Protein AF-A0A7C6XAN4-F1 (afdb_monomer_lite)

Secondary structure (DSSP, 8-state):
-----PPPHHHHHHHHHHHHH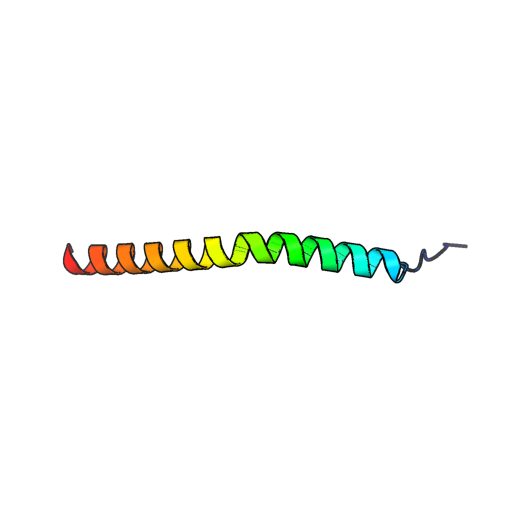HHHHHHHHHHHHHHHHHHHHHHHHH--

Structure (mmCIF, N/CA/C/O backbone):
data_AF-A0A7C6XAN4-F1
#
_entry.id   AF-A0A7C6XAN4-F1
#
loop_
_atom_site.group_PDB
_atom_site.id
_atom_site.type_symbol
_atom_site.label_atom_id
_atom_site.label_alt_id
_atom_site.label_comp_id
_atom_site.label_asym_id
_atom_site.label_entity_id
_atom_site.label_seq_id
_atom_site.pdbx_PDB_ins_code
_atom_site.Cartn_x
_atom_site.Cartn_y
_atom_site.Cartn_z
_atom_site.occupancy
_atom_site.B_iso_or_equiv
_atom_site.auth_seq_id
_atom_site.auth_comp_id
_atom_site.auth_asym_id
_atom_site.auth_atom_id
_atom_site.pdbx_PDB_model_num
ATOM 1 N N . MET A 1 1 ? -0.334 1.347 40.901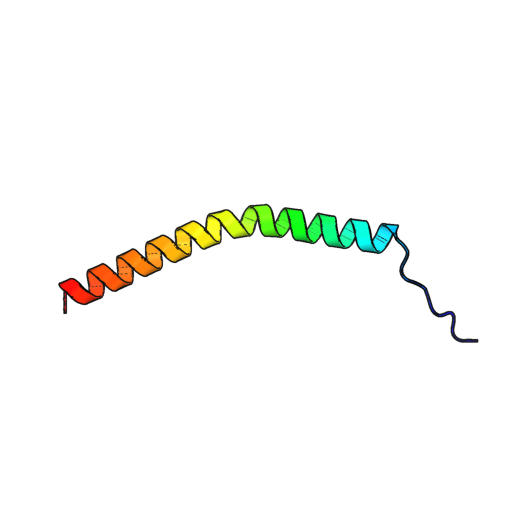 1.00 49.50 1 MET A N 1
ATOM 2 C CA . MET A 1 1 ? -0.940 0.427 39.912 1.00 49.50 1 MET A CA 1
ATOM 3 C C . MET A 1 1 ? -0.703 1.001 38.521 1.00 49.50 1 MET A C 1
ATOM 5 O O . MET A 1 1 ? -1.369 1.955 38.141 1.00 49.50 1 MET A O 1
ATOM 9 N N . ARG A 1 2 ? 0.316 0.524 37.793 1.00 56.00 2 ARG A N 1
ATOM 10 C CA . ARG A 1 2 ? 0.527 0.958 36.405 1.00 56.00 2 ARG A CA 1
ATOM 11 C C . ARG A 1 2 ? -0.532 0.264 35.555 1.00 56.00 2 ARG A C 1
ATOM 13 O O . ARG A 1 2 ? -0.450 -0.946 35.377 1.00 56.00 2 ARG A O 1
ATOM 20 N N . ARG A 1 3 ? -1.547 1.006 35.099 1.00 61.47 3 ARG A N 1
ATOM 21 C CA . ARG A 1 3 ? -2.449 0.551 34.035 1.00 61.47 3 ARG A CA 1
ATOM 22 C C . ARG A 1 3 ? -1.558 0.238 32.837 1.00 61.47 3 ARG A C 1
ATOM 24 O O . ARG A 1 3 ? -1.067 1.150 32.182 1.00 61.47 3 ARG A O 1
ATOM 31 N N . GLN A 1 4 ? -1.278 -1.040 32.612 1.00 63.25 4 GLN A N 1
ATOM 32 C CA . GLN A 1 4 ? -0.812 -1.484 31.312 1.00 63.25 4 GLN A CA 1
ATOM 33 C C . GLN A 1 4 ? -1.991 -1.230 30.375 1.00 63.25 4 GLN A C 1
ATOM 35 O O . GLN A 1 4 ? -2.967 -1.975 30.389 1.00 63.25 4 GLN A O 1
ATOM 40 N N . SER A 1 5 ? -1.956 -0.102 29.665 1.00 67.31 5 SER A N 1
ATOM 41 C CA . SER A 1 5 ? -2.870 0.159 28.560 1.00 67.31 5 SER A CA 1
ATOM 42 C C . SER A 1 5 ? -2.562 -0.885 27.496 1.00 67.31 5 SER A C 1
ATOM 44 O O . SER A 1 5 ? -1.622 -0.735 26.721 1.00 67.31 5 SER A O 1
ATOM 46 N N . GLY A 1 6 ? -3.284 -2.004 27.543 1.00 71.12 6 GLY A N 1
ATOM 47 C CA . GLY A 1 6 ? -3.279 -2.976 26.467 1.00 71.12 6 GLY A CA 1
ATOM 48 C C . GLY A 1 6 ? -3.753 -2.271 25.208 1.00 71.12 6 GLY A C 1
ATOM 49 O O . GLY A 1 6 ? -4.798 -1.623 25.218 1.00 71.12 6 GLY A O 1
ATOM 50 N N . PHE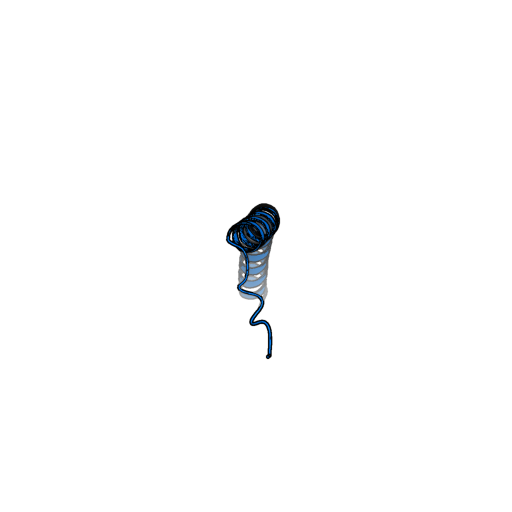 A 1 7 ? -2.948 -2.361 24.159 1.00 74.88 7 PHE A N 1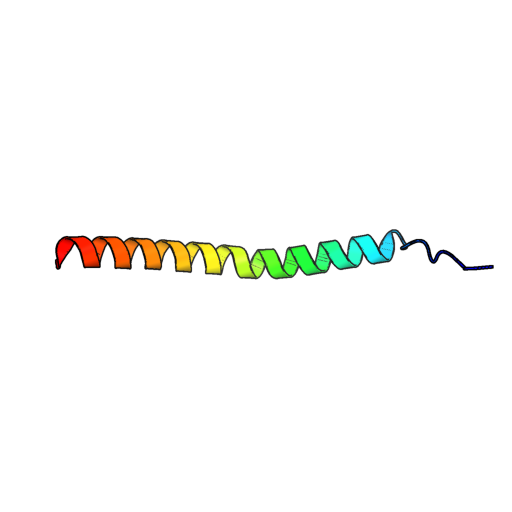
ATOM 51 C CA . PHE A 1 7 ? -3.302 -1.851 22.847 1.00 74.88 7 PHE A CA 1
ATOM 52 C C . PHE A 1 7 ? -4.600 -2.528 22.398 1.00 74.88 7 PHE A C 1
ATOM 54 O O . PHE A 1 7 ? -4.708 -3.758 22.443 1.00 74.88 7 PHE A O 1
ATOM 61 N N . THR A 1 8 ? -5.611 -1.747 22.031 1.00 89.50 8 THR A N 1
ATOM 62 C CA . THR A 1 8 ? -6.876 -2.322 21.577 1.00 89.50 8 THR A CA 1
ATOM 63 C C . THR A 1 8 ? -6.690 -2.949 20.195 1.00 89.50 8 THR A C 1
ATOM 65 O O . THR A 1 8 ? -5.892 -2.487 19.379 1.00 89.50 8 THR A O 1
ATOM 68 N N . LEU A 1 9 ? -7.455 -4.003 19.892 1.00 90.00 9 LEU A N 1
ATOM 69 C CA . LEU A 1 9 ? -7.473 -4.604 18.549 1.00 90.00 9 LEU A CA 1
ATOM 70 C C . LEU A 1 9 ? -7.774 -3.556 17.464 1.00 90.00 9 LEU A C 1
ATOM 72 O O . LEU A 1 9 ? -7.234 -3.629 16.365 1.00 90.00 9 LEU A O 1
ATOM 76 N N . ILE A 1 10 ? -8.598 -2.558 17.791 1.00 92.38 10 ILE A N 1
ATOM 77 C CA . ILE A 1 10 ? -8.971 -1.459 16.896 1.00 92.38 10 ILE A CA 1
ATOM 78 C C . ILE A 1 10 ? -7.753 -0.604 16.538 1.00 92.38 10 ILE A C 1
ATOM 80 O O . ILE A 1 10 ? -7.548 -0.315 15.361 1.00 92.38 10 ILE A O 1
ATOM 84 N N . GLU A 1 11 ? -6.920 -0.239 17.514 1.00 91.44 11 GLU A N 1
ATOM 85 C CA . GLU A 1 11 ? -5.702 0.534 17.248 1.00 91.44 11 GLU A CA 1
ATOM 86 C C . GLU A 1 11 ? -4.748 -0.224 16.312 1.00 91.44 11 GLU A C 1
ATOM 88 O O . GLU A 1 11 ? -4.189 0.371 15.390 1.00 91.44 11 GLU A O 1
ATOM 93 N N . LEU A 1 12 ? -4.621 -1.548 16.471 1.00 92.62 12 LEU A N 1
ATOM 94 C CA . LEU A 1 12 ? -3.786 -2.371 15.587 1.00 92.62 12 LEU A CA 1
ATOM 95 C C . LEU A 1 12 ? -4.318 -2.414 14.159 1.00 92.62 12 LEU A C 1
ATOM 97 O O . LEU A 1 12 ? -3.548 -2.275 13.207 1.00 92.62 12 LEU A O 1
ATOM 101 N N . LEU A 1 13 ? -5.632 -2.555 14.005 1.00 95.56 13 LEU A N 1
ATOM 102 C CA . LEU A 1 13 ? -6.276 -2.559 12.696 1.00 95.56 13 LEU A CA 1
ATOM 103 C C . LEU A 1 13 ? -6.106 -1.217 11.974 1.00 95.56 13 LEU A C 1
ATOM 105 O O . LEU A 1 13 ? -5.794 -1.205 10.783 1.00 95.56 13 LEU A O 1
ATOM 109 N N . VAL A 1 14 ? -6.245 -0.097 12.689 1.00 96.19 14 VAL A N 1
ATOM 110 C CA . VAL A 1 14 ? -6.046 1.245 12.119 1.00 96.19 14 VAL A CA 1
ATOM 111 C C . VAL A 1 14 ? -4.612 1.423 11.622 1.00 96.19 14 VAL A C 1
ATOM 113 O O . VAL A 1 14 ? -4.404 1.909 10.511 1.00 96.19 14 VAL A O 1
ATOM 116 N N . VAL A 1 15 ? -3.616 0.983 12.395 1.00 96.56 15 VAL A N 1
ATOM 117 C CA . VAL A 1 15 ? -2.205 1.088 11.994 1.00 96.56 15 VAL A CA 1
ATOM 118 C C . VAL A 1 15 ? -1.922 0.270 10.733 1.00 96.56 15 VAL A C 1
ATOM 120 O O . VAL A 1 15 ? -1.310 0.785 9.796 1.00 96.56 15 VAL A O 1
ATOM 123 N N . ILE A 1 16 ? -2.402 -0.976 10.666 1.00 97.44 16 ILE A N 1
ATOM 124 C CA . ILE A 1 16 ? -2.224 -1.828 9.481 1.00 97.44 16 ILE A CA 1
ATOM 125 C C . ILE A 1 16 ? -2.899 -1.197 8.255 1.00 97.44 16 ILE A C 1
ATOM 127 O O . ILE A 1 16 ? -2.304 -1.182 7.177 1.00 97.44 16 ILE A O 1
ATOM 131 N N . ALA A 1 17 ? -4.097 -0.625 8.416 1.00 97.81 17 ALA A N 1
ATOM 132 C CA . ALA A 1 17 ? -4.803 0.056 7.333 1.00 97.81 17 ALA A CA 1
ATOM 133 C C . ALA A 1 17 ? -4.006 1.252 6.784 1.00 97.81 17 ALA A C 1
ATOM 135 O O . ALA A 1 17 ? -3.853 1.383 5.569 1.00 97.81 17 ALA A O 1
ATOM 136 N N . ILE A 1 18 ? -3.436 2.087 7.659 1.00 97.81 18 ILE A N 1
ATOM 137 C CA . ILE A 1 18 ? -2.606 3.230 7.249 1.00 97.81 18 ILE A CA 1
ATOM 138 C C . ILE A 1 18 ? -1.359 2.748 6.496 1.00 97.81 18 ILE A C 1
ATOM 140 O O . ILE A 1 18 ? -1.057 3.259 5.416 1.00 97.81 18 ILE A O 1
ATOM 144 N N . ILE A 1 19 ? -0.658 1.738 7.025 1.00 97.81 19 ILE A N 1
ATOM 145 C CA . ILE A 1 19 ? 0.534 1.168 6.378 1.00 97.81 19 ILE A CA 1
ATOM 146 C C . ILE A 1 19 ? 0.186 0.613 4.991 1.00 97.81 19 ILE A C 1
ATOM 148 O O . ILE A 1 19 ? 0.926 0.861 4.039 1.00 97.81 19 ILE A O 1
ATOM 152 N N . ALA A 1 20 ? -0.943 -0.087 4.849 1.00 98.00 20 ALA A N 1
ATOM 153 C CA . ALA A 1 20 ? -1.386 -0.646 3.575 1.00 98.00 20 ALA A CA 1
ATOM 154 C C . ALA A 1 20 ? -1.665 0.441 2.524 1.00 98.00 20 ALA A C 1
ATOM 156 O O . ALA A 1 20 ? -1.237 0.303 1.377 1.00 98.00 20 ALA A O 1
ATOM 157 N N . ILE A 1 21 ? -2.316 1.544 2.914 1.00 97.69 21 ILE A N 1
ATOM 158 C CA . ILE A 1 21 ? -2.582 2.684 2.021 1.00 97.69 21 ILE A CA 1
ATOM 159 C C . ILE A 1 21 ? -1.267 3.315 1.552 1.00 97.69 21 ILE A C 1
ATOM 161 O O . ILE A 1 21 ? -1.071 3.530 0.355 1.00 97.69 21 ILE A O 1
ATOM 165 N N . LEU A 1 22 ? -0.338 3.573 2.477 1.00 97.94 22 LEU A N 1
ATOM 166 C CA . LEU A 1 22 ? 0.966 4.145 2.139 1.00 97.94 22 LEU A CA 1
ATOM 167 C C . LEU A 1 22 ? 1.773 3.208 1.229 1.00 97.94 22 LEU A C 1
ATOM 169 O O . LEU A 1 22 ? 2.332 3.653 0.225 1.00 97.94 22 LEU A O 1
ATOM 173 N N . ALA A 1 23 ? 1.797 1.907 1.532 1.00 97.31 23 ALA A N 1
ATOM 174 C CA . ALA A 1 23 ? 2.491 0.905 0.730 1.00 97.31 23 ALA A CA 1
ATOM 175 C C . ALA A 1 23 ? 1.909 0.791 -0.688 1.00 97.31 23 ALA A C 1
ATOM 177 O O . ALA A 1 23 ? 2.675 0.687 -1.645 1.00 97.31 23 ALA A O 1
ATOM 178 N N . ALA A 1 24 ? 0.583 0.876 -0.843 1.00 97.31 24 ALA A N 1
ATOM 179 C CA . ALA A 1 24 ? -0.082 0.841 -2.146 1.00 97.31 24 ALA A CA 1
ATOM 180 C C . ALA A 1 24 ? 0.344 2.001 -3.063 1.00 97.31 24 ALA A C 1
ATOM 182 O O . ALA A 1 24 ? 0.446 1.819 -4.275 1.00 97.31 24 ALA A O 1
ATOM 183 N N . ILE A 1 25 ? 0.643 3.173 -2.494 1.00 96.75 25 ILE A N 1
ATOM 184 C CA . ILE A 1 25 ? 1.145 4.335 -3.244 1.00 96.75 25 ILE A CA 1
ATOM 185 C C . ILE A 1 25 ? 2.656 4.215 -3.490 1.00 96.75 25 ILE A C 1
ATOM 187 O O . ILE A 1 25 ? 3.137 4.509 -4.586 1.00 96.75 25 ILE A O 1
ATOM 191 N N . LEU A 1 26 ? 3.421 3.761 -2.494 1.00 96.06 26 LEU A N 1
ATOM 192 C CA . LEU A 1 26 ? 4.883 3.673 -2.575 1.00 96.06 26 LEU A CA 1
ATOM 193 C C . LEU A 1 26 ? 5.371 2.562 -3.512 1.00 96.06 26 LEU A C 1
ATOM 195 O O . LEU A 1 26 ? 6.351 2.759 -4.229 1.00 96.06 26 LEU A O 1
ATOM 199 N N . PHE A 1 27 ? 4.703 1.408 -3.540 1.00 95.75 27 PHE A N 1
ATOM 200 C CA . PHE A 1 27 ? 5.120 0.249 -4.331 1.00 95.75 27 PHE A CA 1
ATOM 201 C C . PHE A 1 27 ? 5.230 0.519 -5.848 1.00 95.75 27 PHE A C 1
ATOM 203 O O . PHE A 1 27 ? 6.292 0.239 -6.415 1.00 95.75 27 PHE A O 1
ATOM 210 N N . PRO A 1 28 ? 4.223 1.104 -6.535 1.00 93.44 28 PRO A N 1
ATOM 211 C CA . PRO A 1 28 ? 4.336 1.407 -7.964 1.00 93.44 28 PRO A CA 1
ATOM 212 C C . PRO A 1 28 ? 5.411 2.463 -8.256 1.00 93.44 28 PRO A C 1
ATOM 214 O O . PRO A 1 28 ? 6.144 2.353 -9.243 1.00 93.44 28 PRO A O 1
ATOM 217 N N . VAL A 1 29 ? 5.556 3.462 -7.379 1.00 95.88 29 VAL A N 1
ATOM 218 C CA . VAL A 1 29 ? 6.590 4.500 -7.506 1.00 95.88 29 VAL A CA 1
ATOM 219 C C . VAL A 1 29 ? 7.983 3.884 -7.384 1.00 95.88 29 VAL A C 1
ATOM 221 O O . VAL A 1 29 ? 8.860 4.161 -8.206 1.00 95.88 29 VAL A O 1
ATOM 224 N N . PHE A 1 30 ? 8.176 2.996 -6.409 1.00 93.19 30 PHE A N 1
ATOM 225 C CA . PHE A 1 30 ? 9.436 2.296 -6.200 1.00 93.19 30 PHE A CA 1
ATOM 226 C C . PHE A 1 30 ? 9.800 1.392 -7.386 1.00 93.19 30 PHE A C 1
ATOM 228 O O . PHE A 1 30 ? 10.952 1.385 -7.824 1.00 93.19 30 PHE A O 1
ATOM 235 N N . ALA A 1 31 ? 8.824 0.680 -7.960 1.00 94.12 31 ALA A N 1
ATOM 236 C CA . ALA A 1 31 ? 9.038 -0.145 -9.147 1.00 94.12 31 ALA A CA 1
ATOM 237 C C . ALA A 1 31 ? 9.564 0.685 -10.332 1.00 94.12 31 ALA A C 1
ATOM 239 O O . ALA A 1 31 ? 10.575 0.323 -10.942 1.00 94.12 31 ALA A O 1
ATOM 240 N N . ARG A 1 32 ? 8.946 1.844 -10.596 1.00 93.31 32 ARG A N 1
ATOM 241 C CA . 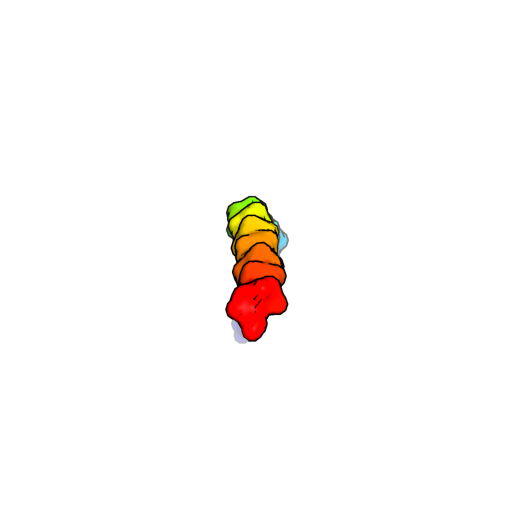ARG A 1 32 ? 9.381 2.762 -11.659 1.00 93.31 32 ARG A CA 1
ATOM 242 C C . ARG A 1 32 ? 10.762 3.357 -11.386 1.00 93.31 32 ARG A C 1
ATOM 244 O O . ARG A 1 32 ? 11.594 3.420 -12.290 1.00 93.31 32 ARG A O 1
ATOM 251 N N . ALA A 1 33 ? 11.031 3.766 -10.146 1.00 93.88 33 ALA A N 1
ATOM 252 C CA . ALA A 1 33 ? 12.338 4.289 -9.752 1.00 93.88 33 ALA A CA 1
ATOM 253 C C . ALA A 1 33 ? 13.451 3.247 -9.959 1.00 93.88 33 ALA A C 1
ATOM 255 O O . ALA A 1 33 ? 14.507 3.565 -10.508 1.00 93.88 33 ALA A O 1
ATOM 256 N N . ARG A 1 34 ? 13.192 1.983 -9.601 1.00 93.56 34 ARG A N 1
ATOM 257 C CA . ARG A 1 34 ? 14.127 0.871 -9.806 1.00 93.56 34 ARG A CA 1
ATOM 258 C C . ARG A 1 34 ? 14.387 0.592 -11.286 1.00 93.56 34 ARG A C 1
ATOM 260 O O . ARG A 1 34 ? 15.529 0.327 -11.659 1.00 93.56 34 ARG A O 1
ATOM 267 N N . GLU A 1 35 ? 13.360 0.643 -12.130 1.00 94.12 35 GLU A N 1
ATOM 268 C CA . GLU A 1 35 ? 13.526 0.488 -13.580 1.00 94.12 35 GLU A CA 1
ATOM 269 C C . GLU A 1 35 ? 14.386 1.614 -14.170 1.00 94.12 35 GLU A C 1
ATOM 271 O O . GLU A 1 35 ? 15.320 1.348 -14.928 1.00 94.12 35 GLU A O 1
ATOM 276 N N . ASN A 1 36 ? 14.130 2.862 -13.770 1.00 91.44 36 ASN A N 1
ATOM 277 C CA . ASN A 1 36 ? 14.926 4.011 -14.196 1.00 91.44 36 ASN A CA 1
ATOM 278 C C . ASN A 1 36 ? 16.388 3.890 -13.750 1.00 91.44 36 ASN A C 1
ATOM 280 O O . ASN A 1 36 ? 17.285 4.153 -14.547 1.00 91.44 36 ASN A O 1
ATOM 284 N N . ALA A 1 37 ? 16.636 3.435 -12.517 1.00 91.25 37 ALA A N 1
ATOM 285 C CA . ALA A 1 37 ? 17.987 3.185 -12.022 1.00 91.25 37 ALA A CA 1
ATOM 286 C C . ALA A 1 37 ? 18.714 2.129 -12.871 1.00 91.25 37 ALA A C 1
ATOM 288 O O . ALA A 1 37 ? 19.850 2.348 -13.278 1.00 91.25 37 ALA A O 1
ATOM 289 N N . ARG A 1 38 ? 18.041 1.023 -13.225 1.00 91.06 38 ARG A N 1
ATOM 290 C CA . ARG A 1 38 ? 18.609 -0.003 -14.119 1.00 91.06 38 ARG A CA 1
ATOM 291 C C . ARG A 1 38 ? 18.954 0.560 -15.497 1.00 91.06 38 ARG A C 1
ATOM 293 O O . ARG A 1 38 ? 20.045 0.302 -15.995 1.00 91.06 38 ARG A O 1
ATOM 300 N N . LYS A 1 39 ? 18.053 1.348 -16.096 1.00 89.62 39 LYS A N 1
ATOM 301 C CA . LYS A 1 39 ? 18.306 2.013 -17.387 1.00 89.62 39 LYS A CA 1
ATOM 302 C C . LYS A 1 39 ? 19.504 2.957 -17.302 1.00 89.62 39 LYS A C 1
ATOM 304 O O . LYS A 1 39 ? 20.368 2.904 -18.172 1.00 89.62 39 LYS A O 1
ATOM 309 N N . ALA A 1 40 ? 19.585 3.764 -16.244 1.00 87.94 40 ALA A N 1
ATOM 310 C CA . ALA A 1 40 ? 20.708 4.666 -16.006 1.00 87.94 40 ALA A CA 1
ATOM 311 C C . ALA A 1 40 ? 22.037 3.901 -15.866 1.00 87.94 40 ALA A C 1
ATOM 313 O O . ALA A 1 40 ? 23.020 4.277 -16.502 1.00 87.94 40 ALA A O 1
ATOM 314 N N . SER A 1 41 ? 22.056 2.788 -15.120 1.00 86.56 41 SER A 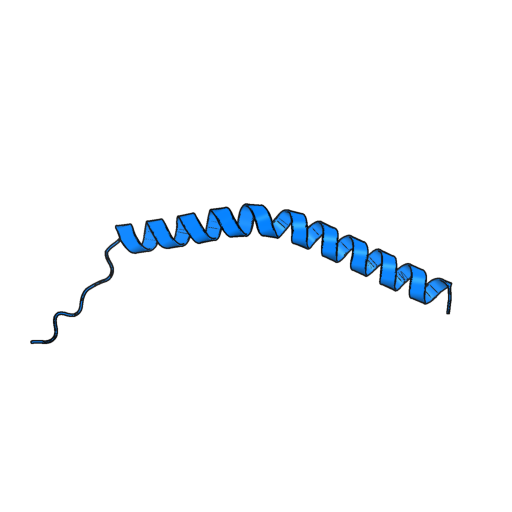N 1
ATOM 315 C CA . SER A 1 41 ? 23.236 1.921 -14.998 1.00 86.56 41 SER A CA 1
ATOM 316 C C . SER A 1 41 ? 23.655 1.311 -16.339 1.00 86.56 41 SER A C 1
ATOM 318 O O . SER A 1 41 ? 24.830 1.374 -16.689 1.00 86.56 41 SER A O 1
ATOM 320 N N . CYS A 1 42 ? 22.716 0.773 -17.127 1.00 84.94 42 CYS A N 1
ATOM 321 C CA . CYS A 1 42 ? 23.024 0.231 -18.455 1.00 84.94 42 CYS A CA 1
ATOM 322 C C . CYS A 1 42 ? 23.560 1.306 -19.410 1.00 84.94 42 CYS A C 1
ATOM 324 O O . CYS A 1 42 ? 24.562 1.079 -20.080 1.00 84.94 42 CYS A O 1
ATOM 326 N N . MET A 1 43 ? 22.934 2.488 -19.451 1.00 83.88 43 MET A N 1
ATOM 327 C CA . MET A 1 43 ? 23.417 3.606 -20.269 1.00 83.88 43 MET A CA 1
ATOM 328 C C . MET A 1 43 ? 24.820 4.055 -19.856 1.00 83.88 43 MET A C 1
ATOM 330 O O . MET A 1 43 ? 25.640 4.343 -20.725 1.00 83.88 43 MET A O 1
ATOM 334 N N . SER A 1 44 ? 25.103 4.090 -18.552 1.00 79.00 44 SER A N 1
ATOM 335 C CA . SER A 1 44 ? 26.437 4.405 -18.042 1.00 79.00 44 SER A CA 1
ATOM 336 C C . SER A 1 44 ? 27.477 3.370 -18.471 1.00 79.00 44 SER A C 1
ATOM 338 O O . SER A 1 44 ? 28.601 3.761 -18.736 1.00 79.00 44 SER A O 1
ATOM 340 N N . ASN A 1 45 ? 27.122 2.084 -18.565 1.00 75.38 45 ASN A N 1
ATOM 341 C CA . ASN A 1 45 ? 28.051 1.016 -18.958 1.00 75.38 45 ASN A CA 1
ATOM 342 C C . ASN A 1 45 ? 28.335 0.972 -20.471 1.00 75.38 45 ASN A C 1
ATOM 344 O O . ASN A 1 45 ? 29.328 0.391 -20.882 1.00 75.38 45 ASN A O 1
ATOM 348 N N . VAL A 1 46 ? 27.452 1.530 -21.307 1.00 74.19 46 VAL A N 1
ATOM 349 C CA . VAL A 1 46 ? 27.626 1.576 -22.776 1.00 74.19 46 VAL A CA 1
ATOM 350 C C . VAL A 1 46 ? 28.318 2.866 -23.232 1.00 74.19 46 VAL A C 1
ATOM 352 O O . VAL A 1 46 ? 28.885 2.907 -24.319 1.00 74.19 46 VAL A O 1
ATOM 355 N N . LYS A 1 47 ? 28.256 3.933 -22.425 1.00 62.03 47 LYS A N 1
ATOM 356 C CA . LYS A 1 47 ? 28.915 5.223 -22.700 1.00 62.03 47 LYS A CA 1
ATOM 357 C C . LYS A 1 47 ? 30.279 5.393 -22.017 1.00 62.03 47 LYS A C 1
ATOM 359 O O . LYS A 1 47 ? 30.887 6.444 -22.214 1.00 62.03 47 LYS A O 1
ATOM 364 N N . GLN A 1 48 ? 30.704 4.431 -21.198 1.00 53.06 48 GLN A N 1
ATOM 365 C CA . GLN A 1 48 ? 32.047 4.389 -20.612 1.00 53.06 48 GLN A CA 1
ATOM 366 C C . GLN A 1 48 ? 33.029 3.795 -21.618 1.00 53.06 48 GLN A C 1
ATOM 368 O O . GLN A 1 48 ? 34.154 4.330 -21.698 1.00 53.06 48 GLN A O 1
#

Radius of gyration: 20.99 Å; chains: 1; bounding box: 41×10×63 Å

pLDDT: mean 86.61, std 13.38, range [49.5, 98.0]

Sequence (48 aa):
MRRQSGFTLIELLVVIAIIAILAAILFPVFARARENARKASCMSNVKQ

Foldseek 3Di:
DPPPPDDDPVNVVVVVVVVVVVCVVVVVVVVVVVVVVVVVVVVVVVVD